Protein AF-A0A2G6L9Y0-F1 (afdb_monomer)

Structure (mmCIF, N/CA/C/O backbone):
data_AF-A0A2G6L9Y0-F1
#
_entry.id   AF-A0A2G6L9Y0-F1
#
loop_
_atom_site.group_PDB
_atom_site.id
_atom_site.type_symbol
_atom_site.label_atom_id
_atom_site.label_alt_id
_atom_site.label_comp_id
_atom_site.label_asym_id
_atom_site.label_entity_id
_atom_site.label_seq_id
_atom_site.pdbx_PDB_ins_code
_atom_site.Cartn_x
_atom_site.Cartn_y
_atom_site.Cartn_z
_atom_site.occupancy
_atom_site.B_iso_or_equiv
_atom_site.auth_seq_id
_atom_site.auth_comp_id
_atom_site.auth_asym_id
_atom_site.auth_atom_id
_atom_site.pdbx_PDB_model_num
ATOM 1 N N . MET A 1 1 ? -5.942 -8.673 -5.556 1.00 74.25 1 MET A N 1
ATOM 2 C CA . MET A 1 1 ? -6.406 -7.387 -4.998 1.00 74.25 1 MET A CA 1
ATOM 3 C C . MET A 1 1 ? -5.982 -7.364 -3.548 1.00 74.25 1 MET A C 1
ATOM 5 O O . MET A 1 1 ? -6.514 -8.134 -2.757 1.00 74.25 1 MET A O 1
ATOM 9 N N . ASP A 1 2 ? -4.963 -6.566 -3.242 1.00 90.75 2 ASP A N 1
ATOM 10 C CA . ASP A 1 2 ? -4.319 -6.561 -1.927 1.00 90.75 2 ASP A CA 1
ATOM 11 C C . ASP A 1 2 ? -5.008 -5.559 -1.001 1.00 90.75 2 ASP A C 1
ATOM 13 O O . ASP A 1 2 ? -5.435 -4.493 -1.447 1.00 90.75 2 ASP A O 1
ATOM 17 N N . ALA A 1 3 ? -5.082 -5.870 0.293 1.00 95.56 3 ALA A N 1
ATOM 18 C CA . ALA A 1 3 ? -5.558 -4.943 1.311 1.00 95.56 3 ALA A CA 1
ATOM 19 C C . ALA A 1 3 ? -4.404 -4.512 2.223 1.00 95.56 3 ALA A C 1
ATOM 21 O O . ALA A 1 3 ? -3.703 -5.345 2.794 1.00 95.56 3 ALA A O 1
ATOM 22 N N . ILE A 1 4 ? -4.226 -3.203 2.385 1.00 96.31 4 ILE A N 1
ATOM 23 C CA . ILE A 1 4 ? -3.223 -2.599 3.268 1.00 96.31 4 ILE A CA 1
ATOM 24 C C . ILE A 1 4 ? -3.894 -1.661 4.269 1.00 96.31 4 ILE A C 1
ATOM 26 O O . ILE A 1 4 ? -5.020 -1.204 4.071 1.00 96.31 4 ILE A O 1
ATOM 30 N N . THR A 1 5 ? -3.212 -1.352 5.368 1.00 96.88 5 THR A N 1
ATOM 31 C CA . THR A 1 5 ? -3.710 -0.359 6.327 1.00 96.88 5 THR A CA 1
ATOM 32 C C . THR A 1 5 ? -3.387 1.060 5.863 1.00 96.88 5 THR A C 1
ATOM 34 O O . THR A 1 5 ? -2.392 1.299 5.178 1.00 96.88 5 THR A O 1
ATOM 37 N N . TYR A 1 6 ? -4.190 2.029 6.299 1.00 96.19 6 TYR A N 1
ATOM 38 C CA . TYR A 1 6 ? -3.958 3.450 6.052 1.00 96.19 6 TYR A CA 1
ATOM 39 C C . TYR A 1 6 ? -2.585 3.896 6.555 1.00 96.19 6 TYR A C 1
ATOM 41 O O . TYR A 1 6 ? -1.889 4.619 5.853 1.00 96.19 6 TYR A O 1
ATOM 49 N N . THR A 1 7 ? -2.159 3.432 7.733 1.00 96.62 7 THR A N 1
ATOM 50 C CA . THR A 1 7 ? -0.840 3.773 8.282 1.00 96.62 7 THR A CA 1
ATOM 51 C C . THR A 1 7 ? 0.284 3.303 7.363 1.00 96.62 7 THR A C 1
ATOM 53 O O . THR A 1 7 ? 1.208 4.066 7.089 1.00 96.62 7 THR A O 1
ATOM 56 N N . PHE A 1 8 ? 0.189 2.080 6.832 1.00 97.06 8 PHE A N 1
ATOM 57 C CA . PHE A 1 8 ? 1.173 1.566 5.883 1.00 97.06 8 PHE A CA 1
ATOM 58 C C . PHE A 1 8 ? 1.165 2.362 4.573 1.00 97.06 8 PHE A C 1
ATOM 60 O O . PHE A 1 8 ? 2.227 2.797 4.121 1.00 97.06 8 PHE A O 1
ATOM 67 N N . ALA A 1 9 ? -0.024 2.591 4.005 1.00 97.12 9 ALA A N 1
ATOM 68 C CA . ALA A 1 9 ? -0.200 3.353 2.772 1.00 97.12 9 ALA A CA 1
ATOM 69 C C . ALA A 1 9 ? 0.344 4.782 2.909 1.00 97.12 9 ALA A C 1
ATOM 71 O O . ALA A 1 9 ? 1.049 5.262 2.030 1.00 97.12 9 ALA A O 1
ATOM 72 N N . ARG A 1 10 ? 0.088 5.445 4.042 1.00 96.94 10 ARG A N 1
ATOM 73 C CA . ARG A 1 10 ? 0.564 6.804 4.319 1.00 96.94 10 ARG A CA 1
ATOM 74 C C . ARG A 1 10 ? 2.089 6.877 4.379 1.00 96.94 10 ARG A C 1
ATOM 76 O O . ARG A 1 10 ? 2.664 7.800 3.815 1.00 96.94 10 ARG A O 1
ATOM 83 N N . SER A 1 11 ? 2.742 5.917 5.033 1.00 98.31 11 SER A N 1
ATOM 84 C CA . SER A 1 11 ? 4.208 5.897 5.145 1.00 98.31 11 SER A CA 1
ATOM 85 C C . SER A 1 11 ? 4.913 5.459 3.857 1.00 98.31 11 SER A C 1
ATOM 87 O O . SER A 1 11 ? 6.095 5.741 3.690 1.00 98.31 11 SER A O 1
ATOM 89 N N . ASN A 1 12 ? 4.218 4.768 2.946 1.00 97.69 12 ASN A N 1
ATOM 90 C CA . ASN A 1 12 ? 4.813 4.166 1.746 1.00 97.69 12 ASN A CA 1
ATOM 91 C C . ASN A 1 12 ? 4.087 4.541 0.443 1.00 97.69 12 ASN A C 1
ATOM 93 O O . ASN A 1 12 ? 4.174 3.799 -0.536 1.00 97.69 12 ASN A O 1
ATOM 97 N N . LEU A 1 13 ? 3.407 5.691 0.399 1.00 97.56 13 LEU A N 1
ATOM 98 C CA . LEU A 1 13 ? 2.474 6.032 -0.681 1.00 97.56 13 LEU A CA 1
ATOM 99 C C . LEU A 1 13 ? 3.096 5.925 -2.080 1.00 97.56 13 LEU A C 1
ATOM 101 O O . LEU A 1 13 ? 2.512 5.298 -2.959 1.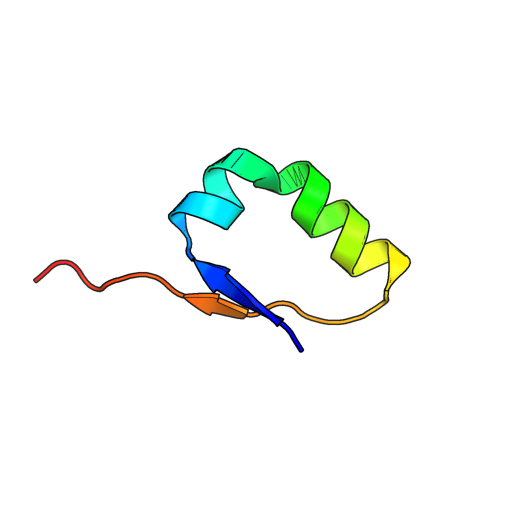00 97.56 13 LEU A O 1
ATOM 105 N N . ALA A 1 14 ? 4.302 6.465 -2.278 1.00 98.19 14 ALA A N 1
ATOM 106 C CA . ALA A 1 14 ? 4.990 6.409 -3.570 1.00 98.19 14 ALA A CA 1
ATOM 107 C C . ALA A 1 14 ? 5.255 4.966 -4.038 1.00 98.19 14 ALA A C 1
ATOM 109 O O . ALA A 1 14 ? 5.044 4.641 -5.205 1.00 98.19 14 ALA A O 1
ATOM 110 N N . LYS A 1 15 ? 5.662 4.078 -3.120 1.00 97.50 15 L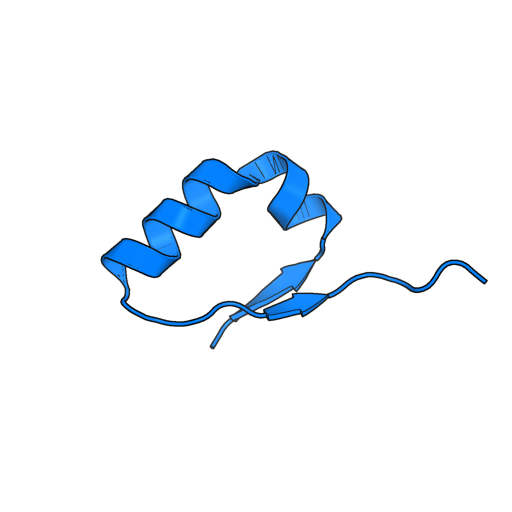YS A N 1
ATOM 111 C CA . LYS A 1 15 ? 5.886 2.656 -3.425 1.00 97.50 15 LYS A CA 1
ATOM 112 C C . LYS A 1 15 ? 4.572 1.954 -3.760 1.00 97.50 15 LYS A C 1
ATOM 114 O O . LYS A 1 15 ? 4.524 1.174 -4.704 1.00 97.50 15 LYS A O 1
ATOM 119 N N . THR A 1 16 ? 3.510 2.252 -3.011 1.00 97.12 16 THR A N 1
ATOM 120 C CA . THR A 1 16 ? 2.173 1.706 -3.265 1.00 97.12 16 THR A CA 1
ATOM 121 C C . THR A 1 16 ? 1.646 2.134 -4.635 1.00 97.12 16 THR A C 1
ATOM 123 O O . THR A 1 16 ? 1.152 1.288 -5.369 1.00 97.12 16 THR A O 1
ATOM 126 N N . MET A 1 17 ? 1.795 3.406 -5.016 1.00 97.62 17 MET A N 1
ATOM 127 C CA . MET A 1 17 ? 1.365 3.903 -6.330 1.00 97.62 17 MET A CA 1
ATOM 128 C C . MET A 1 17 ? 2.174 3.308 -7.474 1.00 97.62 17 MET A C 1
ATOM 130 O O . MET A 1 17 ? 1.587 2.889 -8.466 1.00 97.62 17 MET A O 1
ATOM 134 N N . LYS A 1 18 ? 3.495 3.181 -7.311 1.00 98.06 18 LYS A N 1
ATOM 135 C CA . LYS A 1 18 ? 4.327 2.485 -8.295 1.00 98.06 18 LYS A CA 1
ATOM 136 C C . LYS A 1 18 ? 3.836 1.054 -8.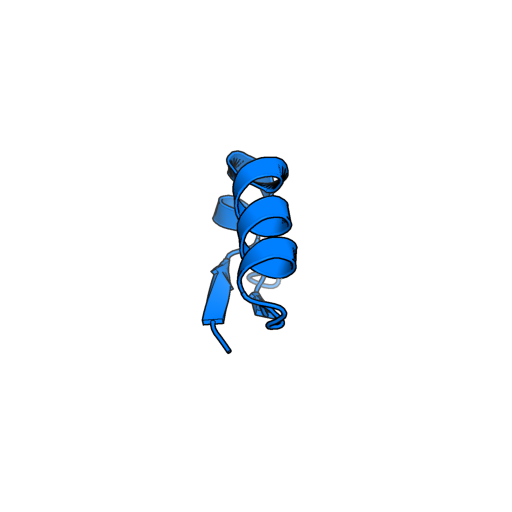532 1.00 98.06 18 LYS A C 1
ATOM 138 O O . LYS A 1 18 ? 3.608 0.688 -9.675 1.00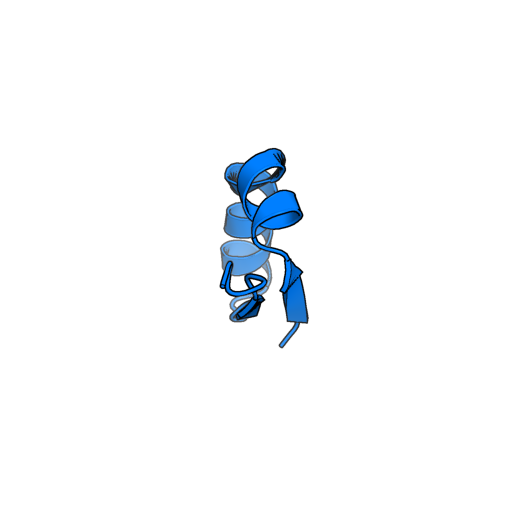 98.06 18 LYS A O 1
ATOM 143 N N . LYS A 1 19 ? 3.591 0.292 -7.459 1.00 95.94 19 LYS A N 1
ATOM 144 C CA . LYS A 1 19 ? 3.076 -1.081 -7.558 1.00 95.94 19 LYS A CA 1
ATOM 145 C C . LYS A 1 19 ? 1.738 -1.144 -8.307 1.00 95.94 19 LYS A C 1
ATOM 147 O O . LYS A 1 19 ? 1.563 -2.008 -9.151 1.00 95.94 19 LYS A O 1
ATOM 152 N N . VAL A 1 20 ? 0.811 -0.223 -8.031 1.00 96.69 20 VAL A N 1
ATOM 153 C CA . VAL A 1 20 ? -0.489 -0.164 -8.728 1.00 96.69 20 VAL A CA 1
ATOM 154 C C . VAL A 1 20 ? -0.314 0.080 -10.228 1.00 96.69 20 VAL A C 1
ATOM 156 O O . VAL A 1 20 ? -0.991 -0.567 -11.023 1.00 96.69 20 VAL A O 1
ATOM 159 N N . CYS A 1 21 ? 0.586 0.987 -10.615 1.00 97.19 21 CYS A N 1
ATOM 160 C CA . CYS A 1 21 ? 0.877 1.257 -12.022 1.00 97.19 21 CYS A CA 1
ATOM 161 C C . CYS A 1 21 ? 1.552 0.067 -12.711 1.00 97.19 21 CYS A C 1
ATOM 163 O O . CYS A 1 21 ? 1.166 -0.278 -13.820 1.00 97.19 21 CYS A O 1
ATOM 16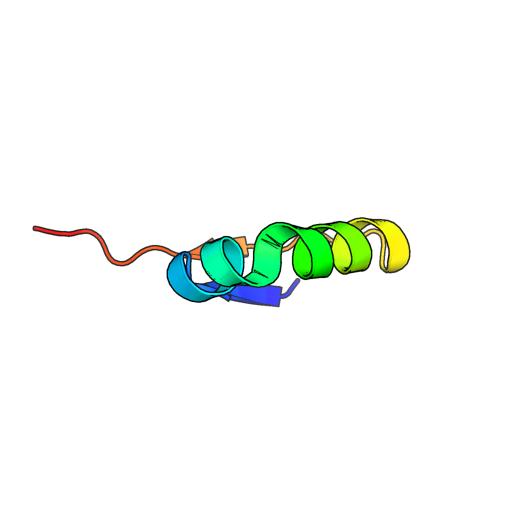5 N N . ASP A 1 22 ? 2.534 -0.562 -12.063 1.00 97.75 22 ASP A N 1
ATOM 166 C CA . ASP A 1 22 ? 3.276 -1.687 -12.637 1.00 97.75 22 ASP A CA 1
ATOM 167 C C . ASP A 1 22 ? 2.354 -2.916 -12.796 1.00 97.75 22 ASP A C 1
ATOM 169 O O . ASP A 1 22 ? 2.244 -3.493 -13.880 1.00 97.75 22 ASP A O 1
ATOM 173 N N . ASP A 1 23 ? 1.602 -3.255 -11.745 1.00 96.44 23 ASP A N 1
ATOM 174 C CA . ASP A 1 23 ? 0.755 -4.452 -11.697 1.00 96.44 23 ASP A CA 1
ATOM 175 C C . ASP A 1 23 ? -0.619 -4.250 -12.365 1.00 96.44 23 ASP A C 1
ATOM 177 O O . ASP A 1 23 ? -1.388 -5.205 -12.485 1.00 96.44 23 ASP A O 1
ATOM 181 N N . HIS A 1 24 ? -0.969 -3.011 -12.740 1.00 96.38 24 HIS A N 1
ATOM 182 C CA . HIS A 1 24 ? -2.294 -2.618 -13.247 1.00 96.38 24 HIS A CA 1
ATOM 183 C C . HIS A 1 24 ? -3.452 -3.159 -12.394 1.00 96.38 24 HIS A C 1
ATOM 185 O O . HIS A 1 24 ? -4.526 -3.503 -12.894 1.00 96.38 24 HIS A O 1
ATOM 191 N N . SER A 1 25 ? -3.231 -3.254 -11.082 1.00 96.00 25 SER A N 1
ATOM 192 C CA . SER A 1 25 ? -4.166 -3.880 -10.157 1.00 96.00 25 SER A CA 1
ATOM 193 C C . SER A 1 25 ? -4.507 -2.947 -8.995 1.00 96.00 25 SER A C 1
ATOM 195 O O . SER A 1 25 ? -3.644 -2.229 -8.483 1.00 96.00 25 SER A O 1
ATOM 197 N N . PRO A 1 26 ? -5.776 -2.922 -8.559 1.00 96.06 26 PRO A N 1
ATOM 198 C CA . PRO A 1 26 ? -6.193 -2.052 -7.473 1.00 96.06 26 PRO A CA 1
ATOM 199 C C . PRO A 1 26 ? -5.735 -2.582 -6.106 1.00 96.06 26 PRO A C 1
ATOM 201 O O . PRO A 1 26 ? -5.599 -3.790 -5.881 1.00 96.06 26 PRO A O 1
ATOM 204 N 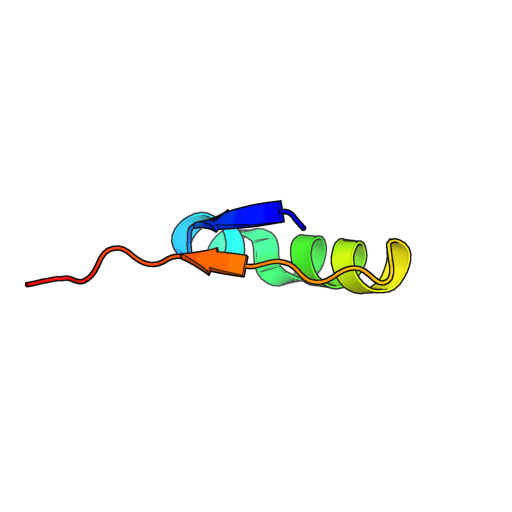N . VAL A 1 27 ? -5.587 -1.654 -5.157 1.00 96.44 27 VAL A N 1
ATOM 205 C CA . VAL A 1 27 ? -5.253 -1.924 -3.751 1.00 96.44 27 VAL A CA 1
ATOM 206 C C . VAL A 1 27 ? -6.321 -1.308 -2.848 1.00 96.44 27 VAL A C 1
ATOM 208 O O . VAL A 1 27 ? -6.705 -0.152 -3.021 1.00 96.44 27 VAL A O 1
ATOM 211 N N . VAL A 1 28 ? -6.793 -2.068 -1.862 1.00 96.94 28 VAL A N 1
ATOM 212 C CA . VAL A 1 28 ? -7.767 -1.619 -0.859 1.00 96.94 28 VAL A CA 1
ATOM 213 C C . VAL A 1 28 ? -7.029 -1.049 0.346 1.00 96.94 28 VAL A C 1
ATOM 215 O O . VAL A 1 28 ? -6.203 -1.725 0.956 1.00 96.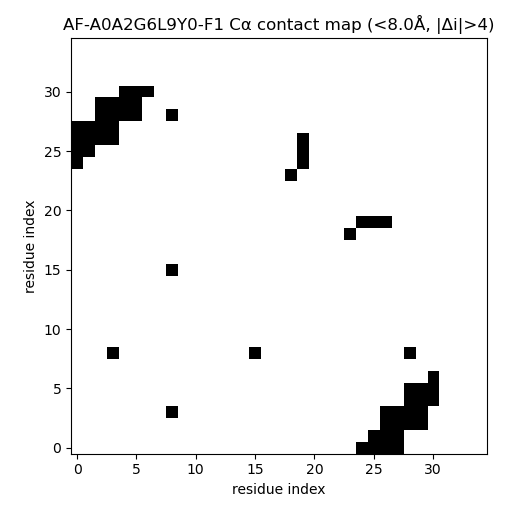94 28 VAL A O 1
ATOM 218 N N . ILE A 1 29 ? -7.351 0.184 0.734 1.00 96.38 29 ILE A N 1
ATOM 219 C CA . ILE A 1 29 ? -6.796 0.808 1.939 1.00 96.38 29 ILE A CA 1
ATOM 220 C C . ILE A 1 29 ? -7.848 0.773 3.045 1.00 96.38 29 ILE A C 1
ATOM 222 O O . ILE A 1 29 ? -8.916 1.368 2.926 1.00 96.38 29 ILE A O 1
ATOM 226 N N . THR A 1 30 ? -7.529 0.100 4.145 1.00 96.19 30 THR A N 1
ATOM 227 C CA . THR A 1 30 ? -8.393 -0.009 5.324 1.00 9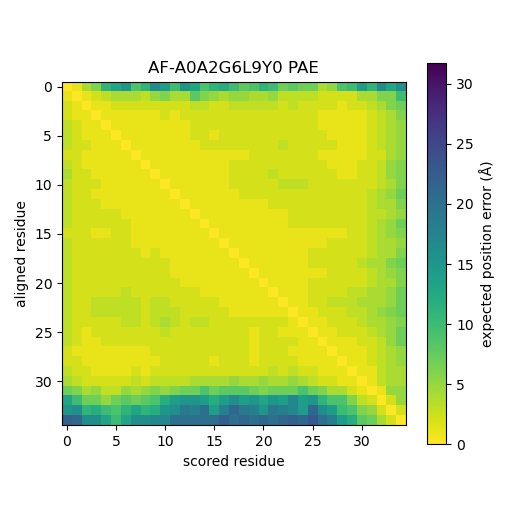6.19 30 THR A CA 1
ATOM 228 C C . THR A 1 30 ? -7.930 0.936 6.427 1.00 96.19 30 THR A C 1
ATOM 230 O O . THR A 1 30 ? -6.736 1.110 6.671 1.00 96.19 30 THR A O 1
ATOM 233 N N . ARG A 1 31 ? -8.868 1.555 7.141 1.00 95.00 31 ARG A N 1
ATOM 234 C CA . ARG A 1 31 ? -8.580 2.411 8.297 1.00 95.00 31 ARG A CA 1
ATOM 235 C C . ARG A 1 31 ? -9.395 1.913 9.482 1.00 95.00 31 ARG A C 1
ATOM 237 O O . ARG A 1 31 ? -10.583 1.646 9.334 1.00 95.00 31 ARG A O 1
ATOM 244 N N . LYS A 1 32 ? -8.783 1.818 10.667 1.00 88.62 32 LYS A N 1
ATOM 245 C CA . LYS A 1 32 ? -9.559 1.643 11.901 1.00 88.62 32 LYS A CA 1
ATOM 246 C C . LYS A 1 32 ? -10.385 2.907 12.127 1.00 88.62 32 LYS A C 1
ATOM 248 O O . LYS A 1 32 ? -9.818 3.998 12.198 1.00 88.62 32 LYS A O 1
ATOM 253 N N . SER A 1 33 ? -11.703 2.761 12.220 1.00 82.38 33 SER A N 1
ATOM 254 C CA . SER A 1 33 ? -12.562 3.857 12.663 1.00 82.38 33 SER A CA 1
ATOM 255 C C . SER A 1 33 ? -12.152 4.228 14.086 1.00 82.38 33 SER A C 1
ATOM 257 O O . SER A 1 33 ? -12.164 3.362 14.960 1.00 82.38 33 SER A O 1
ATOM 259 N N . SER A 1 34 ? -11.765 5.484 14.321 1.00 71.31 34 SER A N 1
ATOM 260 C CA . SER A 1 34 ? -11.736 5.996 15.691 1.00 71.31 34 SER A CA 1
ATOM 261 C C . SER A 1 34 ? -13.193 6.174 16.087 1.00 71.31 34 SER A C 1
ATOM 263 O O . SER A 1 34 ? -13.901 6.928 15.419 1.00 71.31 34 SER A O 1
ATOM 265 N N . LYS A 1 35 ? -13.658 5.414 17.078 1.00 59.16 35 LYS A N 1
ATOM 266 C CA . LYS A 1 35 ? -14.772 5.896 17.895 1.00 59.16 35 LYS A CA 1
ATOM 267 C C . LYS A 1 35 ? -14.281 7.067 18.739 1.00 59.16 35 LYS A C 1
ATOM 269 O O . LYS A 1 35 ? -13.044 7.142 18.949 1.00 59.16 35 LYS A O 1
#

Sequence (35 aa):
MDAITYTFARSNLAKTMKKVCDDHSPVVITRKSSK

Solvent-accessible surface area (backbone atoms only — not comparable to full-atom values): 2229 Å² total; per-residue (Å²): 124,51,77,45,45,44,71,59,44,68,78,38,43,71,61,54,51,50,50,31,65,74,67,75,45,68,70,46,75,44,70,86,79,80,127

Radius of gyration: 10.46 Å; Cα contacts (8 Å, |Δi|>4): 29; chains: 1; bounding box: 21×14×31 Å

Mean predicted aligned error: 3.29 Å

pLDDT: mean 93.56, std 8.51, range [59.16, 98.31]

Secondary structure (DSSP, 8-state):
-EEEEHHHHHHTHHHHHHHHHHHT--EEEE-----

Nearest PDB structures (foldseek):
  7v5y-assembly1_D  TM=9.381E-01  e=2.300E-01  Staphylococcus aureus subsp. aureus NCTC 8325
  8k8k-assembly1_A  TM=5.715E-01  e=4.242E+00  Klebsiella pneumoniae subsp. pneumoniae HS11286
  3n6v-assembly2_D  TM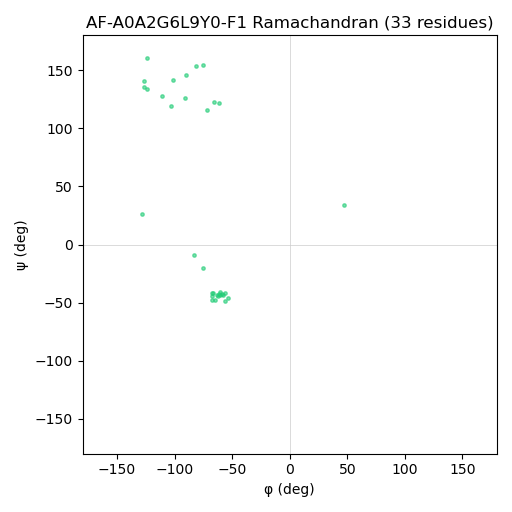=4.800E-01  e=8.260E+00  Rattus norvegicus

Foldseek 3Di:
DEEDEPVVCVVCVVVVVVCCVVVVDDYHYDYDDDD